Protein AF-A0A2P8DIK2-F1 (afdb_monomer)

Mean predicted aligned error: 14.27 Å

Radius of gyration: 26.19 Å; Cα contacts (8 Å, |Δi|>4): 29; chains: 1; bounding box: 40×62×67 Å

Organism: NCBI:txid648780

Solvent-accessible surface area (backbone atoms only — not comparable to full-atom values): 6624 Å² total; per-residue (Å²): 142,89,85,82,85,88,80,91,84,80,79,84,78,85,86,82,74,88,72,74,78,62,79,60,65,61,49,57,53,52,54,56,68,70,41,54,54,71,58,36,52,56,55,59,73,68,59,64,73,88,79,50,51,77,69,54,49,52,52,50,51,56,47,48,56,52,40,50,54,44,54,50,51,54,50,51,53,52,49,53,59,47,56,73,35,75,92,40,64,76,65,67,76,73,87,75,75,69,79,79,129

pLDDT: mean 78.01, std 21.41, range [38.91, 97.94]

Foldseek 3Di:
DDDDDDDDDDDDDPPDDDPPPDPPLVVLLVCLVPDAAPSLVVVLVPDDPVPDDPSSVVSSVVSVVRNVVRVVVVVVVVVVVVCPDPVCVPVDPPPPPPPDD

Secondary structure (DSSP, 8-state):
----------------------TTHHHHHHHHHH--HHHHHHHHHT--GGG--HHHHHHHHHHHHHHHHHHHHHHHHHHHHHHHSTTTTT----TT-----

Structure (mmCIF, N/CA/C/O backbone):
data_AF-A0A2P8DIK2-F1
#
_entry.id   AF-A0A2P8DIK2-F1
#
loop_
_atom_site.group_PDB
_atom_site.id
_atom_site.type_symbol
_atom_site.label_atom_id
_atom_site.label_alt_id
_atom_site.label_comp_id
_atom_site.label_asym_id
_atom_site.label_entity_id
_atom_site.label_seq_id
_atom_site.pdbx_PDB_ins_code
_atom_site.Cartn_x
_atom_site.Cartn_y
_atom_site.Cartn_z
_atom_site.occupancy
_atom_site.B_iso_or_equiv
_atom_site.auth_seq_id
_atom_site.auth_comp_id
_atom_site.auth_asym_id
_atom_site.auth_atom_id
_atom_site.pdbx_PDB_model_num
ATOM 1 N N . MET A 1 1 ? -25.280 54.214 26.957 1.00 43.62 1 MET A N 1
ATOM 2 C CA . MET A 1 1 ? -24.617 53.718 28.182 1.00 43.62 1 MET A CA 1
ATOM 3 C C . MET A 1 1 ? -24.853 52.217 28.238 1.00 43.62 1 MET A C 1
ATOM 5 O O . MET A 1 1 ? -25.904 51.788 28.685 1.00 43.62 1 MET A O 1
ATOM 9 N N . GLY A 1 2 ? -23.960 51.437 27.633 1.00 43.94 2 GLY A N 1
ATOM 10 C CA . GLY A 1 2 ? -24.087 49.985 27.537 1.00 43.94 2 GLY A CA 1
ATOM 11 C C . GLY A 1 2 ? -22.780 49.353 27.974 1.00 43.94 2 GLY A C 1
ATOM 12 O O . GLY A 1 2 ? -21.827 49.366 27.210 1.00 43.94 2 GLY A O 1
ATOM 13 N N . CYS A 1 3 ? -22.755 48.863 29.208 1.00 40.47 3 CYS A N 1
ATOM 14 C CA . CYS A 1 3 ? -21.744 47.974 29.767 1.00 40.47 3 CYS A CA 1
ATOM 15 C C . CYS A 1 3 ? -22.442 47.186 30.875 1.00 40.47 3 CYS A C 1
ATOM 17 O O . CYS A 1 3 ? -23.003 47.820 31.760 1.00 40.47 3 CYS A O 1
ATOM 19 N N . VAL A 1 4 ? -22.422 45.854 30.816 1.00 49.50 4 VAL A N 1
ATOM 20 C CA . VAL A 1 4 ? -21.784 44.963 31.804 1.00 49.50 4 VAL A CA 1
ATOM 21 C C . VAL A 1 4 ? -21.729 43.584 31.142 1.00 49.50 4 VAL A C 1
ATOM 23 O O . VAL A 1 4 ? -22.757 43.004 30.801 1.00 49.50 4 VAL A O 1
ATOM 26 N N . GLY A 1 5 ? -20.511 43.101 30.901 1.00 45.84 5 GLY A N 1
ATOM 27 C CA . GLY A 1 5 ? -20.259 41.759 30.395 1.00 45.84 5 GLY A CA 1
ATOM 28 C C . GLY A 1 5 ? -20.566 40.704 31.451 1.00 45.84 5 GLY A C 1
ATOM 29 O O . GLY A 1 5 ? -20.321 40.907 32.638 1.00 45.84 5 GLY A O 1
ATOM 30 N N . THR A 1 6 ? -21.070 39.558 31.007 1.00 43.66 6 THR A N 1
ATOM 31 C CA . THR A 1 6 ? -21.187 38.370 31.850 1.00 43.66 6 THR A CA 1
ATOM 32 C C . THR A 1 6 ? -20.113 37.384 31.418 1.00 43.66 6 THR A C 1
ATOM 34 O O . THR A 1 6 ? -20.235 36.694 30.410 1.00 43.66 6 THR A O 1
ATOM 37 N N . VAL A 1 7 ? -19.027 37.370 32.185 1.00 49.00 7 VAL A N 1
ATOM 38 C CA . VAL A 1 7 ? -18.078 36.260 32.253 1.00 49.00 7 VAL A CA 1
ATOM 39 C C . VAL A 1 7 ? -18.435 35.454 33.507 1.00 49.00 7 VAL A C 1
ATOM 41 O O . VAL A 1 7 ? -18.866 36.029 34.503 1.00 49.00 7 VAL A O 1
ATOM 44 N N . PHE A 1 8 ? -18.174 34.148 33.435 1.00 38.91 8 PHE A N 1
ATOM 45 C CA . PHE A 1 8 ? -18.107 33.137 34.498 1.00 38.91 8 PHE A CA 1
ATOM 46 C C . PHE A 1 8 ? -19.352 32.300 34.803 1.00 38.91 8 PHE A C 1
ATOM 48 O O . PHE A 1 8 ? -20.344 32.753 35.359 1.00 38.91 8 PHE A O 1
ATOM 55 N N . GLY A 1 9 ? -19.197 31.005 34.514 1.00 40.72 9 GLY A N 1
ATOM 56 C CA . GLY A 1 9 ? -20.083 29.944 34.968 1.00 40.72 9 GLY A CA 1
ATOM 57 C C . GLY A 1 9 ? -19.874 28.610 34.250 1.00 40.72 9 GLY A C 1
ATOM 58 O O . GLY A 1 9 ? -20.857 27.960 33.924 1.00 40.72 9 GLY A O 1
ATOM 59 N N . ARG A 1 10 ? -18.633 28.191 33.953 1.00 46.66 10 ARG A N 1
ATOM 60 C CA . ARG A 1 10 ? -18.372 26.785 33.609 1.00 46.66 10 ARG A CA 1
ATOM 61 C C . ARG A 1 10 ? -17.701 26.117 34.797 1.00 46.66 10 ARG A C 1
ATOM 63 O O . ARG A 1 10 ? -16.541 26.369 35.101 1.00 46.66 10 ARG A O 1
ATOM 70 N N . THR A 1 11 ? -18.519 25.333 35.487 1.00 47.53 11 THR A N 1
ATOM 71 C CA . THR A 1 11 ? -18.151 24.323 36.472 1.00 47.53 11 THR A CA 1
ATOM 72 C C . THR A 1 11 ? -16.902 23.573 36.031 1.00 47.53 11 THR A C 1
ATOM 74 O O . THR A 1 11 ? -16.833 23.087 34.900 1.00 47.53 11 THR A O 1
ATOM 77 N N . GLY A 1 12 ? -15.928 23.503 36.937 1.00 43.44 12 GLY A N 1
ATOM 78 C CA . GLY A 1 12 ? -14.743 22.681 36.775 1.00 43.44 12 GLY A CA 1
ATOM 79 C C . GLY A 1 12 ? -15.139 21.231 36.536 1.00 43.44 12 GLY A C 1
ATOM 80 O O . GLY A 1 12 ? -15.921 20.658 37.291 1.00 43.44 12 GLY A O 1
ATOM 81 N N . VAL A 1 13 ? -14.591 20.658 35.473 1.00 51.19 13 VAL A N 1
ATOM 82 C CA . VAL A 1 13 ? -14.508 19.214 35.320 1.00 51.19 13 VAL A CA 1
ATOM 83 C C . VAL A 1 13 ? -13.123 18.839 35.829 1.00 51.19 13 VAL A C 1
ATOM 85 O O . VAL A 1 13 ? -12.122 19.117 35.173 1.00 51.19 13 VAL A O 1
ATOM 88 N N . ASN A 1 14 ? -13.067 18.259 37.025 1.00 46.69 14 ASN A N 1
ATOM 89 C CA . ASN A 1 14 ? -11.920 17.454 37.420 1.00 46.69 14 ASN A CA 1
ATOM 90 C C . ASN A 1 14 ? -12.001 16.168 36.597 1.00 46.69 14 ASN A C 1
ATOM 92 O O . ASN A 1 14 ? -12.848 15.325 36.879 1.00 46.69 14 ASN A O 1
ATOM 96 N N . VAL A 1 15 ? -11.163 16.039 35.570 1.00 53.38 15 VAL A N 1
ATOM 97 C CA . VAL A 1 15 ? -10.875 14.734 34.969 1.00 53.38 15 VAL A CA 1
ATOM 98 C C . VAL A 1 15 ? -9.648 14.196 35.693 1.00 53.38 15 VAL A C 1
ATOM 100 O O . VAL A 1 15 ? -8.513 14.531 35.360 1.00 53.38 15 VAL A O 1
ATOM 103 N N . SER A 1 16 ? -9.898 13.420 36.740 1.00 49.75 16 SER A N 1
ATOM 104 C CA . SER A 1 16 ? -8.929 12.489 37.300 1.00 49.75 16 SER A CA 1
ATOM 105 C C . SER A 1 16 ? -9.583 11.121 37.281 1.00 49.75 16 SER A C 1
ATOM 107 O O . SER A 1 16 ? -10.342 10.819 38.187 1.00 49.75 16 SER A O 1
ATOM 109 N N . ASP A 1 17 ? -9.281 10.368 36.232 1.00 51.38 17 ASP A N 1
ATOM 110 C CA . ASP A 1 17 ? -9.257 8.907 36.161 1.00 51.38 17 ASP A CA 1
ATOM 111 C C . ASP A 1 17 ? -8.165 8.650 35.105 1.00 51.38 17 ASP A C 1
ATOM 113 O O . ASP A 1 17 ? -8.309 9.022 33.945 1.00 51.38 17 ASP A O 1
ATOM 117 N N . ASP A 1 18 ? -6.901 8.510 35.503 1.00 51.66 18 ASP A N 1
ATOM 118 C CA . ASP A 1 18 ? -6.227 7.210 35.643 1.00 51.66 18 ASP A CA 1
ATOM 119 C C . ASP A 1 18 ? -6.736 6.130 34.673 1.00 51.66 18 ASP A C 1
ATOM 121 O O . ASP A 1 18 ? -7.041 5.003 35.058 1.00 51.66 18 ASP A O 1
ATOM 125 N N . ASP A 1 19 ? -6.816 6.472 33.386 1.00 51.75 19 ASP A N 1
ATOM 126 C CA . ASP A 1 19 ? -6.878 5.472 32.331 1.00 51.75 19 ASP A CA 1
ATOM 127 C C . ASP A 1 19 ? -5.532 4.747 32.286 1.00 51.75 19 ASP A C 1
ATOM 129 O O . ASP A 1 19 ? -4.526 5.213 31.745 1.00 51.75 19 ASP A O 1
ATOM 133 N N . THR A 1 20 ? -5.531 3.569 32.896 1.00 52.16 20 THR A N 1
ATOM 134 C CA . THR A 1 20 ? -4.527 2.532 32.708 1.00 52.16 20 THR A CA 1
ATOM 135 C C . THR A 1 20 ? -4.475 2.228 31.216 1.00 52.16 20 THR A C 1
ATOM 137 O O . THR A 1 20 ? -5.293 1.484 30.673 1.00 52.16 20 THR A O 1
ATOM 140 N N . GLN A 1 21 ? -3.530 2.873 30.533 1.00 49.12 21 GLN A N 1
ATOM 141 C CA . GLN A 1 21 ? -3.354 2.747 29.100 1.00 49.12 21 GLN A CA 1
ATOM 142 C C . GLN A 1 21 ? -3.203 1.269 28.744 1.00 49.12 21 GLN A C 1
ATOM 144 O O . GLN A 1 21 ? -2.304 0.562 29.208 1.00 49.12 21 GLN A O 1
ATOM 149 N N . THR A 1 22 ? -4.181 0.795 27.981 1.00 45.59 22 THR A N 1
ATOM 150 C CA . THR A 1 22 ? -4.380 -0.609 27.658 1.00 45.59 22 THR A CA 1
ATOM 151 C C . THR A 1 22 ? -3.214 -1.072 26.775 1.00 45.59 22 THR A C 1
ATOM 153 O O . THR A 1 22 ? -2.894 -0.404 25.794 1.00 45.59 22 THR A O 1
ATOM 156 N N . PRO A 1 23 ? -2.566 -2.216 27.052 1.00 49.03 23 PRO A N 1
ATOM 157 C CA . PRO A 1 23 ? -1.420 -2.709 26.273 1.00 49.03 23 PRO A CA 1
ATOM 158 C C . PRO A 1 23 ? -1.740 -3.066 24.800 1.00 49.03 23 PRO A C 1
ATOM 160 O O . PRO A 1 23 ? -0.848 -3.491 24.062 1.00 49.03 23 PRO A O 1
ATOM 163 N N . ALA A 1 24 ? -2.991 -2.904 24.355 1.00 57.34 24 ALA A N 1
ATOM 164 C CA . ALA A 1 24 ? -3.447 -3.190 22.996 1.00 57.34 24 ALA A CA 1
ATOM 165 C C . ALA A 1 24 ? -2.928 -2.168 21.965 1.00 57.34 24 ALA A C 1
ATOM 167 O O . ALA A 1 24 ? -2.414 -2.582 20.923 1.00 57.34 24 ALA A O 1
ATOM 168 N N . ASP A 1 25 ? -2.933 -0.870 22.295 1.00 60.44 25 ASP A N 1
ATOM 169 C CA . ASP A 1 25 ? -2.536 0.214 21.377 1.00 60.44 25 ASP A CA 1
ATOM 170 C C . ASP A 1 25 ? -1.098 0.047 20.857 1.00 60.44 25 ASP A C 1
ATOM 172 O O . ASP A 1 25 ? -0.793 0.262 19.680 1.00 60.44 25 ASP A O 1
ATOM 176 N N . GLY A 1 26 ? -0.192 -0.412 21.726 1.00 74.06 26 GLY A N 1
ATOM 177 C CA . GLY A 1 26 ? 1.209 -0.643 21.369 1.00 74.06 26 GLY A CA 1
ATOM 178 C C . GLY A 1 26 ? 1.406 -1.804 20.390 1.00 74.06 26 GLY A C 1
ATOM 179 O O . GLY A 1 26 ? 2.388 -1.824 19.640 1.00 74.06 26 GLY A O 1
ATOM 180 N N . THR A 1 27 ? 0.473 -2.758 20.349 1.00 87.38 27 THR A N 1
ATOM 181 C CA . THR A 1 27 ? 0.581 -3.943 19.490 1.00 87.38 27 THR A CA 1
ATOM 182 C C . THR A 1 27 ? 0.318 -3.575 18.033 1.00 87.38 27 THR A C 1
ATOM 184 O O . THR A 1 27 ? 1.133 -3.910 17.170 1.00 87.38 27 THR A O 1
ATOM 187 N N . LEU A 1 28 ? -0.751 -2.822 17.751 1.00 89.19 28 LEU A N 1
ATOM 188 C CA . LEU A 1 28 ? -1.055 -2.369 16.391 1.00 89.19 28 LEU A CA 1
ATOM 189 C C . LEU A 1 28 ? 0.045 -1.443 15.856 1.00 89.19 28 LEU A C 1
ATOM 191 O O . LEU A 1 28 ? 0.531 -1.647 14.741 1.00 89.19 28 LEU A O 1
ATOM 195 N N . ALA A 1 29 ? 0.507 -0.492 16.674 1.00 90.94 29 ALA A N 1
ATOM 196 C CA . ALA A 1 29 ? 1.615 0.397 16.324 1.00 90.94 29 ALA A CA 1
ATOM 197 C C . ALA A 1 29 ? 2.884 -0.385 15.942 1.00 90.94 29 ALA A C 1
ATOM 199 O O . ALA A 1 29 ? 3.514 -0.108 14.919 1.00 90.94 29 ALA A O 1
ATOM 200 N N . THR A 1 30 ? 3.232 -1.408 16.727 1.00 93.62 30 THR A N 1
ATOM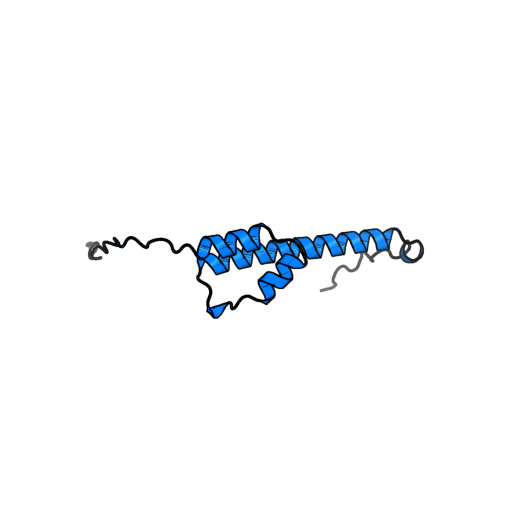 201 C CA . THR A 1 30 ? 4.405 -2.255 16.471 1.00 93.62 30 THR A CA 1
ATOM 202 C C . THR A 1 30 ? 4.242 -3.073 15.188 1.00 93.62 30 THR A C 1
ATOM 204 O O . THR A 1 30 ? 5.164 -3.127 14.369 1.00 93.62 30 THR A O 1
ATOM 207 N N . LEU A 1 31 ? 3.074 -3.694 14.983 1.00 93.12 31 LEU A N 1
ATOM 208 C CA . LEU A 1 31 ? 2.772 -4.502 13.798 1.00 93.12 31 LEU A CA 1
ATOM 209 C C . LEU A 1 31 ? 2.817 -3.671 12.512 1.00 93.12 31 LEU A C 1
ATOM 211 O O . LEU A 1 31 ? 3.506 -4.043 11.559 1.00 93.12 31 LEU A O 1
ATOM 215 N N . LEU A 1 32 ? 2.139 -2.523 12.496 1.00 94.69 32 LEU A N 1
ATOM 216 C CA . LEU A 1 32 ? 2.150 -1.626 11.345 1.00 94.69 32 LEU A CA 1
ATOM 217 C C . LEU A 1 32 ? 3.549 -1.039 11.128 1.00 94.69 32 LEU A C 1
ATOM 219 O O . LEU A 1 32 ? 4.029 -1.002 9.995 1.00 94.69 32 LEU A O 1
ATOM 223 N N . GLY A 1 33 ? 4.242 -0.634 12.196 1.00 91.75 33 GLY A N 1
ATOM 224 C CA . GLY A 1 33 ? 5.574 -0.029 12.137 1.00 91.75 33 GLY A CA 1
ATOM 225 C C . GLY A 1 33 ? 6.649 -0.931 11.521 1.00 91.75 33 GLY A C 1
ATOM 226 O O . GLY A 1 33 ? 7.522 -0.435 10.799 1.00 91.75 33 GLY A O 1
ATOM 227 N N . ARG A 1 34 ? 6.571 -2.254 11.735 1.00 92.75 34 ARG A N 1
ATOM 228 C CA . ARG A 1 34 ? 7.528 -3.222 11.165 1.00 92.75 34 ARG A CA 1
ATOM 229 C C . ARG A 1 34 ? 7.205 -3.635 9.729 1.00 92.75 34 ARG A C 1
ATOM 231 O O . ARG A 1 34 ? 8.126 -3.779 8.930 1.00 92.75 34 ARG A O 1
ATOM 238 N N . ALA A 1 35 ? 5.927 -3.778 9.382 1.00 92.69 35 ALA A N 1
ATOM 239 C CA . ALA A 1 35 ? 5.525 -4.295 8.077 1.00 92.69 35 ALA A CA 1
ATOM 240 C C . ALA A 1 35 ? 5.872 -3.332 6.929 1.00 92.69 35 ALA A C 1
ATOM 242 O O . ALA A 1 35 ? 6.001 -2.115 7.124 1.00 92.69 35 ALA A O 1
ATOM 243 N N . ARG A 1 36 ? 6.052 -3.868 5.718 1.00 90.69 36 ARG A N 1
ATOM 244 C CA . ARG A 1 36 ? 6.382 -3.113 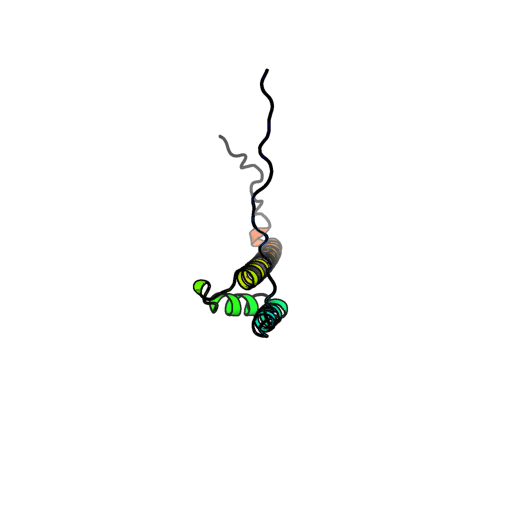4.496 1.00 90.69 36 ARG A CA 1
ATOM 245 C C . ARG A 1 36 ? 5.627 -3.682 3.297 1.00 90.69 36 ARG A C 1
ATOM 247 O O . ARG A 1 36 ? 5.358 -4.879 3.255 1.00 90.69 36 ARG A O 1
ATOM 254 N N . GLY A 1 37 ? 5.318 -2.818 2.329 1.00 93.25 37 GLY A N 1
ATOM 255 C CA . GLY A 1 37 ? 4.761 -3.206 1.033 1.00 93.25 37 GLY A CA 1
ATOM 256 C C . GLY A 1 37 ? 3.624 -4.236 1.132 1.00 93.25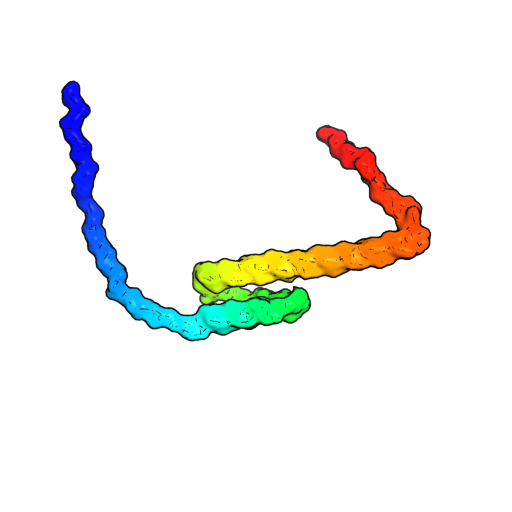 37 GLY A C 1
ATOM 257 O O . GLY A 1 37 ? 2.642 -3.960 1.823 1.00 93.25 37 GLY A O 1
ATOM 258 N N . PRO A 1 38 ? 3.742 -5.425 0.509 1.00 94.62 38 PRO A N 1
ATOM 259 C CA . PRO A 1 38 ? 2.686 -6.441 0.523 1.00 94.62 38 PRO A CA 1
ATOM 260 C C . PRO A 1 38 ? 2.266 -6.923 1.919 1.00 94.62 38 PRO A C 1
ATOM 262 O O . PRO A 1 38 ? 1.081 -7.140 2.154 1.00 94.62 38 PRO A O 1
ATOM 265 N N . GLU A 1 39 ? 3.206 -7.060 2.863 1.00 95.81 39 GLU A N 1
ATOM 266 C CA . GLU A 1 39 ? 2.879 -7.455 4.245 1.00 95.81 39 GLU A CA 1
ATOM 267 C C . GLU A 1 39 ? 2.010 -6.383 4.915 1.00 95.81 39 GLU A C 1
ATOM 269 O O . GLU A 1 39 ? 1.033 -6.696 5.591 1.00 95.81 39 GLU A O 1
ATOM 274 N N . LEU A 1 40 ? 2.326 -5.105 4.677 1.00 96.94 40 LEU A N 1
ATOM 275 C CA . LEU A 1 40 ? 1.549 -3.988 5.207 1.00 96.94 40 LEU A CA 1
ATOM 276 C C . LEU A 1 40 ? 0.143 -3.938 4.593 1.00 96.94 40 LEU A C 1
ATOM 278 O O . LEU A 1 40 ? -0.822 -3.698 5.313 1.00 96.94 40 LEU A O 1
ATOM 282 N N . ALA A 1 41 ? 0.020 -4.215 3.292 1.00 97.31 41 ALA A N 1
ATOM 283 C CA . ALA A 1 41 ? -1.272 -4.311 2.616 1.00 97.31 41 ALA A CA 1
ATOM 284 C C . ALA A 1 41 ? -2.148 -5.430 3.202 1.00 97.31 41 ALA A C 1
ATOM 286 O O . ALA A 1 41 ? -3.326 -5.205 3.471 1.00 97.31 41 ALA A O 1
ATOM 287 N N . ALA A 1 42 ? -1.568 -6.608 3.452 1.00 97.12 42 ALA A N 1
ATOM 288 C CA . ALA A 1 42 ? -2.284 -7.736 4.044 1.00 97.12 42 ALA A CA 1
ATOM 289 C C . ALA A 1 42 ? -2.770 -7.435 5.470 1.00 97.12 42 ALA A C 1
ATOM 291 O O . ALA A 1 42 ? -3.908 -7.752 5.806 1.00 97.12 42 ALA A O 1
ATOM 292 N N . LEU A 1 43 ? -1.934 -6.787 6.291 1.00 96.50 43 LEU A N 1
ATOM 293 C CA . LEU A 1 43 ? -2.323 -6.374 7.641 1.00 96.50 43 LEU A CA 1
ATOM 294 C C . LEU A 1 43 ? -3.473 -5.365 7.614 1.00 96.50 43 LEU A C 1
ATOM 296 O O . LEU A 1 43 ? -4.444 -5.547 8.337 1.00 96.50 43 LEU A O 1
ATOM 300 N N . LEU A 1 44 ? -3.386 -4.334 6.767 1.00 96.62 44 LEU A N 1
ATOM 301 C CA . LEU A 1 44 ? -4.420 -3.302 6.654 1.00 96.62 44 LEU A CA 1
ATOM 302 C C . LEU A 1 44 ? -5.757 -3.860 6.146 1.00 96.62 44 LEU A C 1
ATOM 304 O O . LEU A 1 44 ? -6.805 -3.445 6.628 1.00 96.62 44 LEU A O 1
ATOM 308 N N . ALA A 1 45 ? -5.730 -4.813 5.211 1.00 97.25 45 ALA A N 1
ATOM 309 C CA . ALA A 1 45 ? -6.936 -5.447 4.676 1.00 97.25 45 ALA A CA 1
ATOM 310 C C . ALA A 1 45 ? -7.695 -6.300 5.710 1.00 97.25 45 ALA A C 1
ATOM 312 O O . ALA A 1 45 ? -8.876 -6.577 5.520 1.00 97.25 45 ALA A O 1
ATOM 313 N N . GLY A 1 46 ? -7.022 -6.734 6.780 1.00 95.56 46 GLY A N 1
ATOM 314 C CA . GLY A 1 46 ? -7.612 -7.543 7.846 1.00 95.56 46 GLY A CA 1
ATOM 315 C C . GLY A 1 46 ? -8.171 -6.745 9.026 1.00 95.56 46 GLY A C 1
ATOM 316 O O . GLY A 1 46 ? -8.648 -7.362 9.975 1.00 95.56 46 GLY A O 1
ATOM 317 N N . LEU A 1 47 ? -8.081 -5.411 9.012 1.00 95.38 47 LEU A N 1
ATOM 318 C CA . LEU A 1 47 ? -8.555 -4.579 10.119 1.00 95.38 47 LEU A CA 1
ATOM 319 C C . LEU A 1 47 ? -10.062 -4.333 10.026 1.00 95.38 47 LEU A C 1
ATOM 321 O O . LEU A 1 47 ? -10.573 -3.924 8.985 1.00 95.38 47 LEU A O 1
ATOM 325 N N . ASP A 1 48 ? -10.751 -4.512 11.150 1.00 95.88 48 ASP A N 1
ATOM 326 C CA . ASP A 1 48 ? -12.114 -4.021 11.336 1.00 95.88 48 ASP A CA 1
ATOM 327 C C . ASP A 1 48 ? -12.065 -2.558 11.789 1.00 95.88 48 ASP A C 1
ATOM 329 O O . ASP A 1 48 ? -11.746 -2.265 12.939 1.00 95.88 48 ASP A O 1
ATOM 333 N N . VAL A 1 49 ? -12.349 -1.639 10.865 1.00 93.44 49 VAL A N 1
ATOM 334 C CA . VAL A 1 49 ? -12.225 -0.188 11.075 1.00 93.44 49 VAL A CA 1
ATOM 335 C C . VAL A 1 49 ? -13.227 0.334 12.109 1.00 93.44 49 VAL A C 1
ATOM 337 O O . VAL 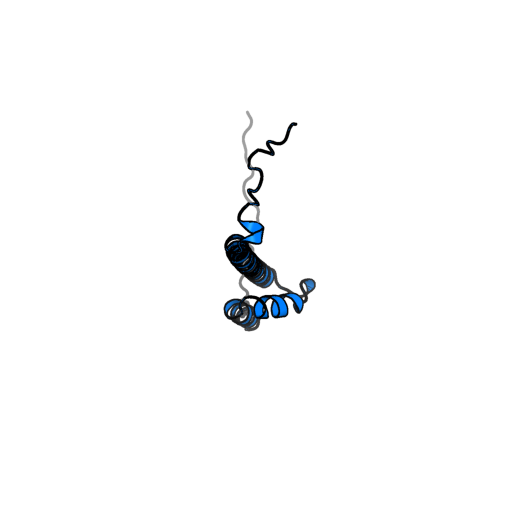A 1 49 ? -12.923 1.303 12.802 1.00 93.44 49 VAL A O 1
ATOM 340 N N . GLU A 1 50 ? -14.395 -0.300 12.244 1.00 95.50 50 GLU A N 1
ATOM 341 C CA . GLU A 1 50 ? -15.433 0.137 13.188 1.00 95.50 50 GLU A CA 1
ATOM 342 C C . GLU A 1 50 ? -15.057 -0.163 14.644 1.00 95.50 50 GLU A C 1
ATOM 344 O O . GLU A 1 50 ? -15.517 0.522 15.558 1.00 95.50 50 GLU A O 1
ATOM 349 N N . ALA A 1 51 ? -14.187 -1.152 14.857 1.00 94.38 51 ALA A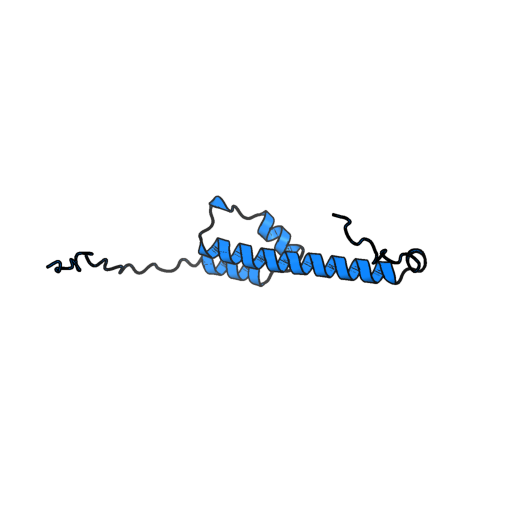 N 1
ATOM 350 C CA . ALA A 1 51 ? -13.696 -1.542 16.172 1.00 94.38 51 ALA A CA 1
ATOM 351 C C . ALA A 1 51 ? -12.482 -0.720 16.649 1.00 94.38 51 ALA A C 1
ATOM 353 O O . ALA A 1 51 ? -12.055 -0.886 17.792 1.00 94.38 51 ALA A O 1
ATOM 354 N N . LEU A 1 52 ? -11.913 0.142 15.798 1.00 94.06 52 LEU A N 1
ATOM 355 C CA . LEU A 1 52 ? -10.695 0.889 16.113 1.00 94.06 52 LEU A CA 1
ATOM 356 C C . LEU A 1 52 ? -10.976 2.156 16.919 1.00 94.06 52 LEU A C 1
ATOM 358 O O . LEU A 1 52 ? -11.892 2.931 16.636 1.00 94.06 52 LEU A O 1
ATOM 362 N N . SER A 1 53 ? -10.099 2.426 17.880 1.00 95.62 53 SER A N 1
ATOM 363 C CA . SER A 1 53 ? -10.042 3.721 18.549 1.00 95.62 53 SER A CA 1
ATOM 364 C C . SER A 1 53 ? -9.583 4.832 17.594 1.00 95.62 53 SER A C 1
ATOM 366 O O . SER A 1 53 ? -8.926 4.603 16.576 1.00 95.62 53 SER A O 1
ATOM 368 N N . ALA A 1 54 ? -9.851 6.089 17.960 1.00 95.94 54 ALA A N 1
ATOM 369 C CA . ALA A 1 54 ? -9.379 7.245 17.195 1.00 95.94 54 ALA A CA 1
ATOM 370 C C . ALA A 1 54 ? -7.846 7.273 17.038 1.00 95.94 54 ALA A C 1
ATOM 372 O O . ALA A 1 54 ? -7.341 7.696 15.998 1.00 95.94 54 ALA A O 1
ATOM 373 N N . HIS A 1 55 ? -7.098 6.815 18.049 1.00 95.12 55 HIS A N 1
ATOM 374 C CA . HIS A 1 55 ? -5.640 6.742 17.975 1.00 95.12 55 HIS A CA 1
ATOM 375 C C . HIS A 1 55 ? -5.177 5.672 16.977 1.00 95.12 55 HIS A C 1
ATOM 377 O O . HIS A 1 55 ? -4.323 5.942 16.133 1.00 95.12 55 HIS A O 1
ATOM 383 N N . GLU A 1 56 ? -5.781 4.485 17.015 1.00 95.31 56 GLU A N 1
ATOM 384 C CA . GLU A 1 56 ? -5.481 3.407 16.072 1.00 95.31 56 GLU A CA 1
ATOM 385 C C . GLU A 1 56 ? -5.819 3.794 14.631 1.00 95.31 56 GLU A C 1
ATOM 387 O O . GLU A 1 56 ? -5.038 3.510 13.723 1.00 95.31 56 GLU A O 1
ATOM 392 N N . LEU A 1 57 ? -6.913 4.529 14.414 1.00 97.12 57 LEU A N 1
ATOM 393 C CA . LEU A 1 57 ? -7.247 5.080 13.099 1.00 97.12 57 LEU A CA 1
ATOM 394 C C . LEU A 1 57 ? -6.143 6.003 12.559 1.00 97.12 57 LEU A C 1
ATOM 396 O O . LEU A 1 57 ? -5.817 5.941 11.374 1.00 97.12 57 LEU A O 1
ATOM 400 N N . VAL A 1 58 ? -5.504 6.812 13.411 1.00 97.19 58 VAL A N 1
ATOM 401 C CA . VAL A 1 58 ? -4.352 7.636 12.998 1.00 97.19 58 VAL A CA 1
ATOM 402 C C . VAL A 1 58 ? -3.167 6.763 12.575 1.00 97.19 58 VAL A C 1
ATOM 404 O O . VAL A 1 58 ? -2.531 7.051 11.559 1.00 97.19 58 VAL A O 1
ATOM 407 N N . LEU A 1 59 ? -2.882 5.678 13.300 1.00 96.38 59 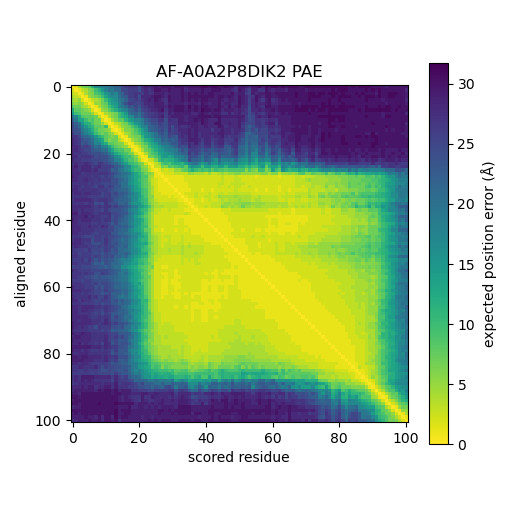LEU A N 1
ATOM 408 C CA . LEU A 1 59 ? -1.815 4.735 12.937 1.00 96.38 59 LEU A CA 1
ATOM 409 C C . LEU A 1 59 ? -2.104 4.034 11.602 1.00 96.38 59 LEU A C 1
ATOM 411 O O . LEU A 1 59 ? -1.199 3.862 10.781 1.00 96.38 59 LEU A O 1
ATOM 415 N N . VAL A 1 60 ? -3.366 3.672 11.362 1.00 96.88 60 VAL A N 1
ATOM 416 C CA . VAL A 1 60 ? -3.831 3.090 10.096 1.00 96.88 60 VAL A CA 1
ATOM 417 C C . VAL A 1 60 ? -3.646 4.070 8.941 1.00 96.88 60 VAL A C 1
ATOM 419 O O . VAL A 1 60 ? -3.082 3.685 7.917 1.00 96.88 60 VAL A O 1
ATOM 422 N N . LEU A 1 61 ? -4.024 5.341 9.108 1.00 97.81 61 LEU A N 1
ATOM 423 C CA . LEU A 1 61 ? -3.820 6.375 8.085 1.00 97.81 61 LEU A CA 1
ATOM 424 C C . LEU A 1 61 ? -2.332 6.563 7.753 1.00 97.81 61 LEU A C 1
ATOM 426 O O . LEU A 1 61 ? -1.946 6.579 6.585 1.00 97.81 61 LEU A O 1
ATOM 430 N N . GLN A 1 62 ? -1.464 6.627 8.767 1.00 97.12 62 GLN A N 1
ATOM 431 C CA . GLN A 1 62 ? -0.013 6.717 8.556 1.00 97.12 62 GLN A CA 1
ATOM 432 C C . GLN A 1 62 ? 0.549 5.491 7.821 1.00 97.12 62 GLN A C 1
ATOM 434 O O . GLN A 1 62 ? 1.428 5.607 6.962 1.00 97.12 62 GLN A O 1
ATOM 439 N N . ALA A 1 63 ? 0.055 4.297 8.150 1.00 97.44 63 ALA A N 1
ATOM 440 C CA . ALA A 1 63 ? 0.425 3.066 7.467 1.00 97.44 63 ALA A CA 1
ATOM 441 C C . ALA A 1 63 ? -0.048 3.044 6.002 1.00 97.44 63 ALA A C 1
ATOM 443 O O . ALA A 1 6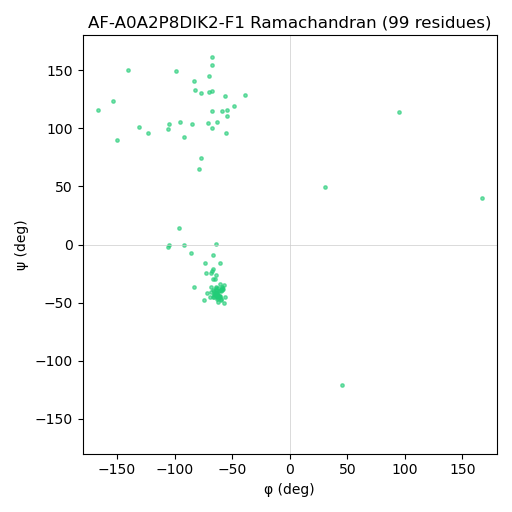3 ? 0.716 2.619 5.134 1.00 97.44 63 ALA A O 1
ATOM 444 N N . GLN A 1 64 ? -1.255 3.535 5.717 1.00 97.69 64 GLN A N 1
ATOM 445 C CA . GLN A 1 64 ? -1.796 3.641 4.360 1.00 97.69 64 GLN A CA 1
ATOM 446 C C . GLN A 1 64 ? -0.970 4.582 3.480 1.00 97.69 64 GLN A C 1
ATOM 448 O O . GLN A 1 64 ? -0.607 4.195 2.371 1.00 97.69 64 GLN A O 1
ATOM 453 N N . GLU A 1 65 ? -0.585 5.760 3.977 1.00 97.88 65 GLU A N 1
ATOM 454 C CA . GLU A 1 65 ? 0.272 6.688 3.219 1.00 97.88 65 GLU A CA 1
ATOM 455 C C . GLU A 1 65 ? 1.624 6.060 2.863 1.00 97.88 65 GLU A C 1
ATOM 457 O O . GLU A 1 65 ? 2.124 6.178 1.743 1.00 97.88 65 GLU A O 1
ATOM 462 N N . ARG A 1 66 ? 2.206 5.297 3.791 1.00 97.31 66 ARG A N 1
ATOM 463 C CA . ARG A 1 66 ? 3.450 4.569 3.527 1.00 97.31 66 ARG A CA 1
ATOM 464 C C . ARG A 1 66 ? 3.273 3.436 2.515 1.00 97.31 66 ARG A C 1
ATOM 466 O O . ARG A 1 66 ? 4.185 3.188 1.727 1.00 97.31 66 ARG A O 1
ATOM 473 N N . LEU A 1 67 ? 2.135 2.741 2.528 1.00 97.94 67 LEU A N 1
ATOM 474 C CA . LEU A 1 67 ? 1.819 1.736 1.512 1.00 97.94 67 LEU A CA 1
ATOM 475 C C . LEU A 1 67 ? 1.655 2.384 0.133 1.00 97.94 67 LEU A C 1
ATOM 477 O O . LEU A 1 67 ? 2.202 1.870 -0.839 1.00 97.94 67 LEU A O 1
ATOM 481 N N . LYS A 1 68 ? 0.969 3.526 0.056 1.00 97.94 68 LYS A N 1
ATOM 482 C CA . LYS A 1 68 ? 0.822 4.302 -1.177 1.00 97.94 68 LYS A CA 1
ATOM 483 C C . LYS A 1 68 ? 2.184 4.684 -1.755 1.00 97.94 68 LYS A C 1
ATOM 485 O O . LYS A 1 68 ? 2.457 4.359 -2.905 1.00 97.94 68 LYS A O 1
ATOM 490 N N . ALA A 1 69 ? 3.072 5.249 -0.936 1.00 97.00 69 ALA A N 1
ATOM 491 C CA . ALA A 1 69 ? 4.430 5.585 -1.361 1.00 97.00 69 ALA A CA 1
ATOM 492 C C . ALA A 1 69 ? 5.219 4.358 -1.862 1.00 97.00 69 ALA A C 1
ATOM 494 O O . ALA A 1 69 ? 5.981 4.454 -2.821 1.00 97.00 69 ALA A O 1
ATOM 495 N N . HIS A 1 70 ? 5.030 3.185 -1.246 1.00 97.06 70 HIS A N 1
ATOM 496 C CA . HIS A 1 70 ? 5.649 1.947 -1.726 1.00 97.06 70 HIS A CA 1
ATOM 497 C C . HIS A 1 70 ? 5.118 1.525 -3.102 1.00 97.06 70 HIS A C 1
ATOM 499 O O . HIS A 1 70 ? 5.906 1.158 -3.969 1.00 97.06 70 HIS A O 1
ATOM 505 N N . VAL A 1 71 ? 3.800 1.575 -3.308 1.00 97.38 71 VAL A N 1
ATOM 506 C CA . VAL A 1 71 ? 3.183 1.232 -4.597 1.00 97.38 71 VAL A CA 1
ATOM 507 C C . VAL A 1 71 ? 3.641 2.198 -5.692 1.00 97.38 71 VAL A C 1
ATOM 509 O O . VAL A 1 71 ? 3.993 1.751 -6.781 1.00 97.38 71 VAL A O 1
ATOM 512 N N . GLU A 1 72 ? 3.704 3.497 -5.394 1.00 97.94 72 GLU A N 1
ATOM 513 C CA . GLU A 1 72 ? 4.225 4.513 -6.315 1.00 97.94 72 GLU A CA 1
ATOM 514 C C . GLU A 1 72 ? 5.687 4.244 -6.688 1.00 97.94 72 GLU A C 1
ATOM 516 O O . GLU A 1 72 ? 6.031 4.287 -7.866 1.00 97.94 72 GLU A O 1
ATOM 521 N N . ALA A 1 73 ? 6.538 3.892 -5.719 1.00 97.50 73 ALA A N 1
ATOM 522 C CA . ALA A 1 73 ? 7.928 3.534 -5.996 1.00 97.50 73 ALA A CA 1
ATOM 523 C C . ALA A 1 73 ? 8.031 2.323 -6.940 1.00 97.50 73 ALA A C 1
ATOM 525 O O . ALA A 1 73 ? 8.730 2.391 -7.946 1.00 97.50 73 ALA A O 1
ATOM 526 N N . VAL A 1 74 ? 7.265 1.256 -6.682 1.00 97.25 74 VAL A N 1
ATOM 527 C CA . VAL A 1 74 ? 7.225 0.068 -7.557 1.00 97.25 74 VAL A CA 1
ATOM 528 C C . VAL A 1 74 ? 6.753 0.426 -8.970 1.00 97.25 74 VAL A C 1
ATOM 530 O O . VAL A 1 74 ? 7.273 -0.101 -9.953 1.00 97.25 74 VAL A O 1
ATOM 533 N N . GLN A 1 75 ? 5.777 1.327 -9.093 1.00 96.88 75 GLN A N 1
ATOM 534 C CA . GLN A 1 75 ? 5.303 1.799 -10.391 1.00 96.88 75 GLN A CA 1
ATOM 535 C C . GLN A 1 75 ? 6.382 2.591 -11.138 1.00 96.88 75 GLN A C 1
ATOM 537 O O . GLN A 1 75 ? 6.559 2.388 -12.339 1.00 96.88 75 GLN A O 1
ATOM 542 N N . VAL A 1 76 ? 7.093 3.483 -10.446 1.00 97.00 76 VAL A N 1
ATOM 543 C CA . VAL A 1 76 ? 8.192 4.265 -11.028 1.00 97.00 76 VAL A CA 1
ATOM 544 C C . VAL A 1 76 ? 9.325 3.348 -11.482 1.00 97.00 76 VAL A C 1
ATOM 546 O O . VAL A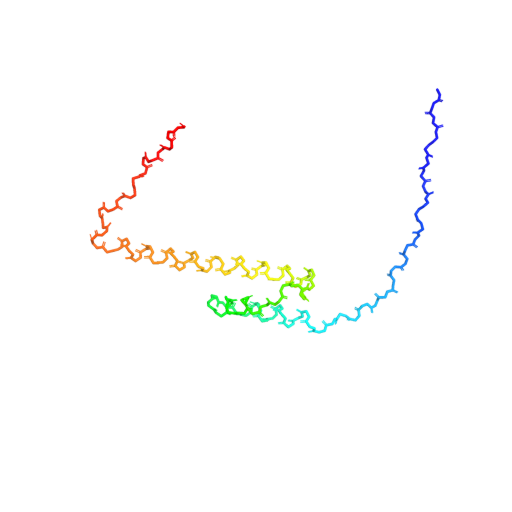 1 76 ? 9.814 3.521 -12.595 1.00 97.00 76 VAL A O 1
ATOM 549 N N . ASP A 1 77 ? 9.685 2.339 -10.690 1.00 96.81 77 ASP A N 1
ATOM 550 C CA . ASP A 1 77 ? 10.707 1.354 -11.061 1.00 96.81 77 ASP A CA 1
ATOM 551 C C . ASP A 1 77 ? 10.301 0.571 -12.320 1.00 96.81 77 ASP A C 1
ATOM 553 O O . ASP A 1 77 ? 11.091 0.412 -13.251 1.00 96.81 77 ASP A O 1
ATOM 557 N N . ALA A 1 78 ? 9.041 0.130 -12.396 1.00 95.00 78 ALA A N 1
ATOM 558 C CA . ALA A 1 78 ? 8.519 -0.553 -13.577 1.00 95.00 78 ALA A CA 1
ATOM 559 C C . ALA A 1 78 ? 8.492 0.356 -14.818 1.00 95.00 78 ALA A C 1
ATOM 561 O O . ALA A 1 78 ? 8.757 -0.103 -15.929 1.00 95.00 78 ALA A O 1
ATOM 562 N N . LEU A 1 79 ? 8.182 1.643 -14.641 1.00 92.69 79 LEU A N 1
ATOM 563 C CA . LEU A 1 79 ? 8.219 2.624 -15.721 1.00 92.69 79 LEU A CA 1
ATOM 564 C C . LEU A 1 79 ? 9.653 2.888 -16.192 1.00 92.69 79 LEU A C 1
ATOM 566 O O . LEU A 1 79 ? 9.882 2.981 -17.394 1.00 92.69 79 LEU A O 1
ATOM 570 N N . ALA A 1 80 ? 10.612 2.979 -15.272 1.00 92.25 80 ALA A N 1
ATOM 571 C CA . ALA A 1 80 ? 12.020 3.127 -15.615 1.00 92.25 80 ALA A CA 1
ATOM 572 C C . ALA A 1 80 ? 12.502 1.937 -16.459 1.00 92.25 80 ALA A C 1
ATOM 574 O O . ALA A 1 80 ? 13.050 2.139 -17.539 1.00 92.25 80 ALA A O 1
ATOM 575 N N . GLU A 1 81 ? 12.193 0.708 -16.036 1.00 92.75 81 GLU A N 1
ATOM 576 C CA . GLU A 1 81 ? 12.489 -0.506 -16.808 1.00 92.75 81 GLU A CA 1
ATOM 577 C C . GLU A 1 81 ? 11.822 -0.489 -18.194 1.00 92.75 81 GLU A C 1
ATOM 579 O O . GLU A 1 81 ? 12.415 -0.906 -19.188 1.00 92.75 81 GLU A O 1
ATOM 584 N N . LEU A 1 82 ? 10.588 0.017 -18.291 1.00 90.19 82 LEU A N 1
ATOM 585 C CA . LEU A 1 82 ? 9.892 0.155 -19.570 1.00 90.19 82 LEU A CA 1
ATOM 586 C C . LEU A 1 82 ? 10.609 1.132 -20.511 1.00 90.19 82 LEU A C 1
ATOM 588 O O . LEU A 1 82 ? 10.726 0.851 -21.702 1.00 90.19 82 LEU A O 1
ATOM 592 N N . CYS A 1 83 ? 11.099 2.258 -19.990 1.00 86.19 83 CYS A N 1
ATOM 593 C CA . CYS A 1 83 ? 11.817 3.272 -20.763 1.00 86.19 83 CYS A CA 1
ATOM 594 C C . CYS A 1 83 ? 13.156 2.766 -21.324 1.00 86.19 83 CYS A C 1
ATOM 596 O O . CYS A 1 83 ? 13.565 3.210 -22.396 1.00 86.19 83 CYS A O 1
ATOM 598 N N . GLU A 1 84 ? 13.814 1.823 -20.647 1.00 88.06 84 GLU A N 1
ATOM 599 C CA . GLU A 1 84 ? 15.059 1.203 -21.123 1.00 88.06 84 GLU A CA 1
ATOM 600 C C . GLU A 1 84 ? 14.832 0.218 -22.285 1.00 88.06 84 GLU A C 1
ATOM 602 O O . GLU A 1 84 ? 15.765 -0.152 -23.006 1.00 88.06 84 GLU A O 1
ATOM 607 N N . ARG A 1 85 ? 13.587 -0.216 -22.523 1.00 88.81 85 ARG A N 1
ATOM 608 C CA . ARG A 1 85 ? 13.283 -1.149 -23.612 1.00 88.81 85 ARG A CA 1
ATOM 609 C C . ARG A 1 85 ? 13.266 -0.431 -24.968 1.00 88.81 85 ARG A C 1
ATOM 611 O O . ARG A 1 85 ? 12.538 0.546 -25.155 1.00 88.81 85 ARG A O 1
ATOM 618 N N . PRO A 1 86 ? 13.967 -0.965 -25.987 1.00 85.50 86 PRO A N 1
ATOM 619 C CA . PRO A 1 86 ? 14.138 -0.292 -27.277 1.00 85.50 86 PRO A CA 1
ATOM 620 C C . PRO A 1 86 ? 12.823 -0.091 -28.045 1.00 85.50 86 PRO A C 1
ATOM 622 O O . PRO A 1 86 ? 12.703 0.844 -28.834 1.00 85.50 86 PRO A O 1
ATOM 625 N N . GLU A 1 87 ? 11.827 -0.945 -27.805 1.00 85.44 87 GLU A N 1
ATOM 626 C CA . GLU A 1 87 ? 10.485 -0.840 -28.389 1.00 85.44 87 GLU A CA 1
ATOM 627 C C . GLU A 1 87 ? 9.697 0.385 -27.888 1.00 85.44 87 GLU A C 1
ATOM 629 O O . GLU A 1 87 ? 8.840 0.891 -28.612 1.00 85.44 87 GLU A O 1
ATOM 634 N N . TYR A 1 88 ? 10.055 0.929 -26.718 1.00 78.69 88 TYR A N 1
ATOM 635 C CA . TYR A 1 88 ? 9.462 2.138 -26.138 1.00 78.69 88 TYR A CA 1
ATOM 636 C C . TYR A 1 88 ? 10.371 3.372 -26.242 1.00 78.69 88 TYR A C 1
ATOM 638 O O . TYR A 1 88 ? 9.945 4.472 -25.901 1.00 78.69 88 TYR A O 1
ATOM 646 N N . ALA A 1 89 ? 11.571 3.250 -26.824 1.00 70.56 89 ALA A N 1
ATOM 647 C CA . ALA A 1 89 ? 12.520 4.359 -26.990 1.00 70.56 89 ALA A CA 1
ATOM 648 C C . ALA A 1 89 ? 11.987 5.533 -27.843 1.00 70.56 89 ALA A C 1
ATOM 650 O O . ALA A 1 89 ? 12.556 6.622 -27.835 1.00 70.56 89 ALA A O 1
ATOM 651 N N . ARG A 1 90 ? 10.905 5.318 -28.608 1.00 69.56 90 ARG A N 1
ATOM 652 C CA . ARG A 1 90 ? 10.221 6.350 -29.415 1.00 69.56 90 ARG A CA 1
ATOM 653 C C . ARG A 1 90 ? 8.889 6.809 -28.823 1.00 69.56 90 ARG A C 1
ATOM 655 O O . ARG A 1 90 ? 8.249 7.683 -29.403 1.00 69.56 90 ARG A O 1
ATOM 662 N N . CYS A 1 91 ? 8.457 6.233 -27.702 1.00 69.44 91 CYS A N 1
ATOM 663 C CA . CYS A 1 91 ? 7.283 6.695 -26.974 1.00 69.44 91 CYS A CA 1
ATOM 664 C C . CYS A 1 91 ? 7.652 7.955 -26.186 1.00 69.44 91 CYS A C 1
ATOM 666 O O . CYS A 1 91 ? 7.803 7.929 -24.970 1.00 69.44 91 CYS A O 1
ATOM 668 N N . SER A 1 92 ? 7.794 9.086 -26.876 1.00 64.00 92 SER A N 1
ATOM 669 C CA . SER A 1 92 ? 7.700 10.378 -26.205 1.00 64.00 92 SER A CA 1
ATOM 670 C C . SER A 1 92 ? 6.252 10.538 -25.749 1.00 64.00 92 SER A C 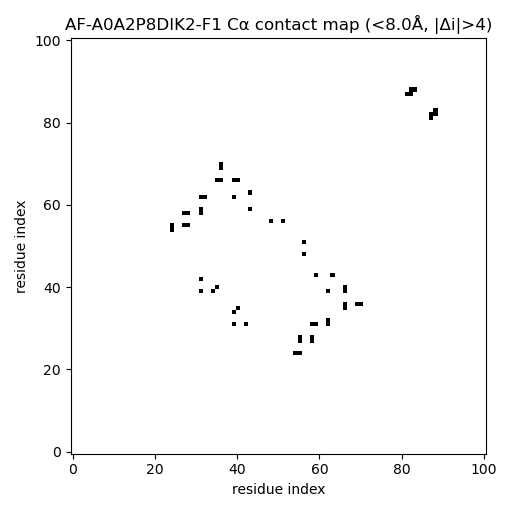1
ATOM 672 O O . SER A 1 92 ? 5.357 10.613 -26.594 1.00 64.00 92 SER A O 1
ATOM 674 N N . CYS A 1 93 ? 6.008 10.577 -24.436 1.00 52.56 93 CYS A N 1
ATOM 675 C CA . CYS A 1 93 ? 4.770 11.152 -23.915 1.00 52.56 93 CYS A CA 1
ATOM 676 C C . CYS A 1 93 ? 4.602 12.514 -24.608 1.00 52.56 93 CYS A C 1
ATOM 678 O O . CYS A 1 93 ? 5.534 13.320 -24.518 1.00 52.56 93 CYS A O 1
ATOM 680 N N . PRO A 1 94 ? 3.528 12.767 -25.378 1.00 54.09 94 PRO A N 1
ATOM 681 C CA . PRO A 1 94 ? 3.348 14.074 -25.980 1.00 54.09 94 PRO A CA 1
ATOM 682 C C . PRO A 1 94 ? 3.201 15.078 -24.834 1.00 54.09 94 PRO A C 1
ATOM 684 O O . PRO A 1 94 ? 2.179 15.121 -24.156 1.00 54.09 94 PRO A O 1
ATOM 687 N N . VAL A 1 95 ? 4.253 15.866 -24.604 1.00 58.41 95 VAL A N 1
ATOM 688 C CA . VAL A 1 95 ? 4.294 16.923 -23.578 1.00 58.41 95 VAL A CA 1
ATOM 689 C C . VAL A 1 95 ? 3.320 18.063 -23.934 1.00 58.41 95 VAL A C 1
ATOM 691 O O . VAL A 1 95 ? 3.018 18.909 -23.100 1.00 58.41 95 VAL A O 1
ATOM 694 N N . ASP A 1 96 ? 2.754 18.032 -25.145 1.00 57.53 96 ASP A N 1
ATOM 695 C CA . ASP A 1 96 ? 1.917 19.084 -25.718 1.00 57.53 96 ASP A CA 1
ATOM 696 C C . ASP A 1 96 ? 0.403 18.879 -25.553 1.00 57.53 96 ASP A C 1
ATOM 698 O O . ASP A 1 96 ? -0.368 19.603 -26.180 1.00 57.53 96 ASP A O 1
ATOM 702 N N . VAL A 1 97 ? -0.082 17.964 -24.699 1.00 55.44 97 VAL A N 1
ATOM 703 C CA . VAL A 1 97 ? -1.515 17.987 -24.326 1.00 55.44 97 VAL A CA 1
ATOM 704 C C . VAL A 1 97 ? -1.747 19.081 -23.281 1.00 55.44 97 VAL A C 1
ATOM 706 O O . VAL A 1 97 ? -2.101 18.832 -22.130 1.00 55.44 97 VAL A O 1
ATOM 709 N N . VAL A 1 98 ? -1.528 20.325 -23.700 1.00 52.41 98 VAL A N 1
ATOM 710 C CA . VAL A 1 98 ? -2.130 21.493 -23.070 1.00 52.41 98 VAL A CA 1
ATOM 711 C C . VAL A 1 98 ? -3.637 21.272 -23.184 1.00 52.41 98 VAL A C 1
ATOM 713 O O . VAL A 1 98 ? -4.162 21.152 -24.288 1.00 52.41 98 VAL A O 1
ATOM 716 N N . HIS A 1 99 ? -4.324 21.111 -22.054 1.00 52.19 99 HIS A N 1
ATOM 717 C CA . HIS A 1 99 ? -5.783 21.084 -22.028 1.00 52.19 99 HIS A CA 1
ATOM 718 C C . HIS A 1 99 ? -6.309 22.354 -22.705 1.00 52.19 99 HIS A C 1
ATOM 720 O O . HIS A 1 99 ? -6.154 23.449 -22.165 1.00 52.19 99 HIS A O 1
ATOM 726 N N . GLU A 1 100 ? -6.912 22.216 -23.885 1.00 48.84 100 GLU A N 1
ATOM 727 C CA . GLU A 1 100 ? -7.824 23.238 -24.384 1.00 48.84 100 GLU A CA 1
ATOM 728 C C . GLU A 1 100 ? -9.091 23.196 -23.515 1.00 48.84 100 GLU A C 1
ATOM 730 O O . GLU A 1 100 ? -9.602 22.120 -23.195 1.00 48.84 100 GLU A O 1
ATOM 735 N N . HIS A 1 101 ? -9.481 24.387 -23.061 1.00 49.84 101 HIS A N 1
ATOM 736 C CA . HIS A 1 101 ? -10.478 24.693 -22.032 1.00 49.84 101 HIS A CA 1
ATOM 737 C C . HIS A 1 101 ? -11.891 24.157 -22.288 1.00 49.84 101 HIS A C 1
ATOM 739 O O . HIS A 1 101 ? -12.360 24.236 -23.445 1.00 49.84 101 HIS A O 1
#

Sequence (101 aa):
MGCVGTVFGRTGVNVSDDDTQTPADGTLATLLGRARGPELAALLAGLDVEALSAHELVLVLQAQERLKAHVEAVQVDALAELCERPEYARCSCPVDVVHEH